Protein AF-A0A7I8DDY7-F1 (afdb_monomer)

Organism: NCBI:txid2743772

Structure (mmCIF, N/CA/C/O backbone):
data_AF-A0A7I8DDY7-F1
#
_entry.id   AF-A0A7I8DDY7-F1
#
loop_
_atom_site.group_PDB
_atom_site.id
_atom_site.type_symbol
_atom_site.label_atom_id
_atom_site.label_alt_id
_atom_site.label_comp_id
_atom_site.label_asym_id
_atom_site.label_entity_id
_atom_site.label_seq_id
_atom_site.pdbx_PDB_ins_code
_atom_site.C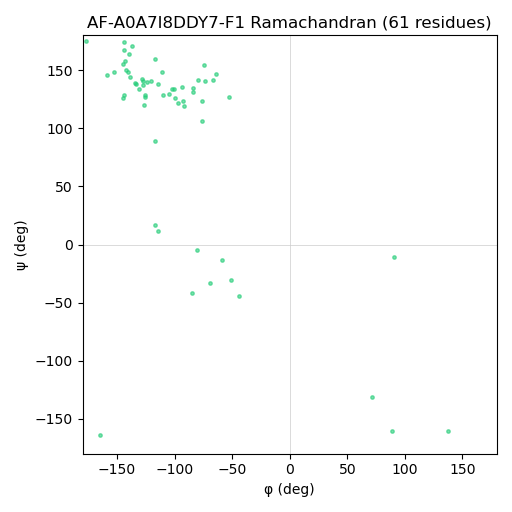artn_x
_atom_site.Cartn_y
_atom_site.Cartn_z
_atom_site.occupancy
_atom_site.B_iso_or_equiv
_atom_site.auth_seq_id
_atom_site.auth_comp_id
_atom_site.auth_asym_id
_atom_site.auth_atom_id
_atom_site.pdbx_PDB_model_num
ATOM 1 N N . MET A 1 1 ? 6.670 3.828 -17.359 1.00 47.16 1 MET A N 1
ATOM 2 C CA . MET A 1 1 ? 5.369 4.553 -17.449 1.00 47.16 1 MET A CA 1
ATOM 3 C C . MET A 1 1 ? 4.963 4.924 -16.035 1.00 47.16 1 MET A C 1
ATOM 5 O O . MET A 1 1 ? 4.966 4.044 -15.186 1.00 47.16 1 MET A O 1
ATOM 9 N N . LYS A 1 2 ? 4.620 6.192 -15.773 1.00 64.44 2 LYS A N 1
ATOM 10 C CA . LYS A 1 2 ? 4.063 6.602 -14.474 1.00 64.44 2 LYS A CA 1
ATOM 11 C C . LYS A 1 2 ? 2.600 6.175 -14.386 1.00 64.44 2 LYS A C 1
ATOM 13 O O . LYS A 1 2 ? 1.814 6.558 -15.249 1.00 64.44 2 LYS A O 1
ATOM 18 N N . GLY A 1 3 ? 2.264 5.402 -13.361 1.00 86.06 3 GLY A N 1
ATOM 19 C CA . GLY A 1 3 ? 0.909 4.948 -13.068 1.00 86.06 3 GLY A CA 1
ATOM 20 C C . GLY A 1 3 ? 0.401 5.484 -11.732 1.00 86.06 3 GLY A C 1
ATOM 21 O O . GLY A 1 3 ? 1.184 5.890 -10.870 1.00 86.06 3 GLY A O 1
ATOM 22 N N . VAL A 1 4 ? -0.920 5.479 -11.587 1.00 91.94 4 VAL A N 1
ATOM 23 C CA . VAL A 1 4 ? -1.637 5.708 -10.331 1.00 91.94 4 VAL A CA 1
ATOM 24 C C . VAL A 1 4 ? -2.567 4.516 -10.143 1.00 91.94 4 VAL A C 1
ATOM 26 O O . VAL A 1 4 ? -3.294 4.167 -11.072 1.00 91.94 4 VAL A O 1
ATOM 29 N N . ALA A 1 5 ? -2.517 3.881 -8.978 1.00 93.19 5 ALA A N 1
ATOM 30 C CA . ALA A 1 5 ? -3.373 2.751 -8.637 1.00 93.19 5 ALA A CA 1
ATOM 31 C C . ALA A 1 5 ? -3.956 2.934 -7.233 1.00 93.19 5 ALA A C 1
ATOM 33 O O . ALA A 1 5 ? -3.251 3.361 -6.319 1.00 93.19 5 ALA A O 1
ATOM 34 N N . GLU A 1 6 ? -5.237 2.616 -7.078 1.00 95.62 6 GLU A N 1
ATOM 35 C CA . GLU A 1 6 ? -5.998 2.777 -5.838 1.00 95.62 6 GLU A CA 1
ATOM 36 C C . GLU A 1 6 ? -6.417 1.414 -5.298 1.00 95.62 6 GLU A C 1
ATOM 38 O O . GLU A 1 6 ? -6.830 0.530 -6.050 1.00 95.62 6 GLU A O 1
ATOM 43 N N . TYR A 1 7 ? -6.297 1.255 -3.985 1.00 94.69 7 TYR A N 1
ATOM 44 C CA . TYR A 1 7 ? -6.516 0.002 -3.278 1.00 94.69 7 TYR A CA 1
ATOM 45 C C . TYR A 1 7 ? -7.165 0.270 -1.918 1.00 94.69 7 TYR A C 1
ATOM 47 O O . TYR A 1 7 ? -7.187 1.399 -1.427 1.00 94.69 7 TYR A O 1
ATOM 55 N N . ALA A 1 8 ? -7.652 -0.787 -1.278 1.00 94.62 8 ALA A N 1
ATOM 56 C CA . ALA A 1 8 ? -8.092 -0.752 0.109 1.00 94.62 8 ALA A CA 1
ATOM 57 C C . ALA A 1 8 ? -7.665 -2.034 0.826 1.00 94.62 8 ALA A C 1
ATOM 59 O O . ALA A 1 8 ? -7.594 -3.099 0.209 1.00 94.62 8 ALA A O 1
ATOM 60 N N . VAL A 1 9 ? -7.387 -1.928 2.124 1.00 94.94 9 VAL A N 1
ATOM 61 C CA . VAL A 1 9 ? -7.169 -3.095 2.989 1.00 94.94 9 VAL A CA 1
ATOM 62 C C . VAL A 1 9 ? -8.529 -3.608 3.471 1.00 94.94 9 VAL A C 1
ATOM 64 O O . VAL A 1 9 ? -9.354 -2.812 3.925 1.00 94.94 9 VAL A O 1
ATOM 67 N N . SER A 1 10 ? -8.783 -4.919 3.370 1.00 94.25 10 SER A N 1
ATOM 68 C CA . SER A 1 10 ? -10.016 -5.501 3.921 1.00 94.25 10 SER A CA 1
ATOM 69 C C . SER A 1 10 ? -10.006 -5.400 5.456 1.00 94.25 10 SER A C 1
ATOM 71 O O . SER A 1 10 ? -8.944 -5.618 6.049 1.00 94.25 10 SER A O 1
ATOM 73 N N . PRO A 1 11 ? -11.147 -5.121 6.121 1.00 93.12 11 PRO A N 1
ATOM 74 C CA . PRO A 1 11 ? -11.215 -4.933 7.578 1.00 93.12 11 PRO A CA 1
ATOM 75 C C . PRO A 1 11 ? -10.752 -6.124 8.434 1.00 93.12 11 PRO A C 1
ATOM 77 O O . PRO A 1 11 ? -10.572 -5.977 9.640 1.00 93.12 11 PRO A O 1
ATOM 80 N N . ASP A 1 12 ? -10.588 -7.296 7.831 1.00 94.62 12 ASP A N 1
ATOM 81 C CA . ASP A 1 12 ? -10.225 -8.567 8.455 1.00 94.62 12 ASP A CA 1
ATOM 82 C C . ASP A 1 12 ? -8.847 -9.098 8.019 1.00 94.62 12 ASP A C 1
ATOM 84 O O . ASP A 1 12 ? -8.513 -10.240 8.324 1.00 94.62 12 ASP A O 1
ATOM 88 N N . SER A 1 13 ? -8.037 -8.282 7.334 1.00 94.50 13 SER A N 1
ATOM 89 C CA . SER A 1 13 ? -6.758 -8.713 6.753 1.00 94.50 13 SER A CA 1
ATOM 90 C C . SER A 1 13 ? -5.641 -7.687 6.913 1.00 94.50 13 SER A C 1
ATOM 92 O O . SER A 1 13 ? -5.881 -6.498 7.137 1.00 94.50 13 SER A O 1
ATOM 94 N N . PHE A 1 14 ? -4.406 -8.141 6.722 1.00 96.88 14 PHE A N 1
ATOM 95 C CA . PHE A 1 14 ? -3.257 -7.264 6.507 1.00 96.88 14 PHE A CA 1
ATOM 96 C C . PHE A 1 14 ? -2.776 -7.400 5.068 1.00 96.88 14 PHE A C 1
ATOM 98 O O . PHE A 1 14 ? -2.832 -8.485 4.498 1.00 96.88 14 PHE A O 1
ATOM 105 N N . LEU A 1 15 ? -2.238 -6.327 4.485 1.00 97.50 15 LEU A N 1
ATOM 106 C CA . LEU A 1 15 ? -1.524 -6.438 3.211 1.00 97.50 15 LEU A CA 1
ATOM 107 C C . LEU A 1 15 ? -0.021 -6.349 3.437 1.00 97.50 15 LEU A C 1
ATOM 109 O O . LEU A 1 15 ? 0.460 -5.401 4.053 1.00 97.50 15 LEU A O 1
ATOM 113 N N . LEU A 1 16 ? 0.727 -7.300 2.885 1.00 97.50 16 LEU A N 1
ATOM 114 C CA . LEU A 1 16 ? 2.168 -7.177 2.704 1.00 97.50 16 LEU A CA 1
ATOM 115 C C . LEU A 1 16 ? 2.441 -6.599 1.316 1.00 97.50 16 LEU A C 1
ATOM 117 O O . LEU A 1 16 ? 2.109 -7.224 0.307 1.00 97.50 16 LEU A O 1
ATOM 121 N N . LEU A 1 17 ? 3.081 -5.433 1.272 1.00 96.62 17 LEU A N 1
ATOM 122 C CA . LEU A 1 17 ? 3.588 -4.827 0.045 1.00 96.62 17 LEU A CA 1
ATOM 123 C C . LEU A 1 17 ? 5.089 -5.080 -0.054 1.00 96.62 17 LEU A C 1
ATOM 125 O O . LEU A 1 17 ? 5.826 -4.869 0.909 1.00 96.62 17 LEU A O 1
ATOM 129 N N . SER A 1 18 ? 5.538 -5.504 -1.233 1.00 97.56 18 SER A N 1
ATOM 130 C CA . SER A 1 18 ? 6.957 -5.687 -1.550 1.00 97.56 18 SER A CA 1
ATOM 131 C C . SER A 1 18 ? 7.322 -4.930 -2.821 1.00 97.56 18 SER A C 1
ATOM 133 O O . SER A 1 18 ? 6.766 -5.203 -3.887 1.00 97.56 18 SER A O 1
ATOM 135 N N . GLY A 1 19 ? 8.259 -3.988 -2.705 1.00 96.62 19 GLY A N 1
ATOM 136 C CA . GLY A 1 19 ? 8.813 -3.228 -3.822 1.00 96.62 19 GLY A CA 1
ATOM 137 C C . GLY A 1 19 ? 9.795 -4.077 -4.614 1.00 96.62 19 GLY A C 1
ATOM 138 O O . GLY A 1 19 ? 10.910 -4.315 -4.162 1.00 96.62 19 GLY A O 1
ATOM 139 N N . VAL A 1 20 ? 9.405 -4.530 -5.803 1.00 97.31 20 VAL A N 1
ATOM 140 C CA . VAL A 1 20 ? 10.250 -5.406 -6.630 1.00 97.31 20 VAL A CA 1
ATOM 141 C C . VAL A 1 20 ? 11.221 -4.596 -7.479 1.00 97.31 20 VAL A C 1
ATOM 143 O O . VAL A 1 20 ? 12.379 -4.979 -7.633 1.00 97.31 20 VAL A O 1
ATOM 146 N N . LYS A 1 21 ? 10.751 -3.484 -8.052 1.00 97.25 21 LYS A N 1
ATOM 147 C CA . LYS A 1 21 ? 11.542 -2.638 -8.946 1.00 97.25 21 LYS A CA 1
ATOM 148 C C . LYS A 1 21 ? 10.960 -1.234 -9.015 1.00 97.25 21 LYS A C 1
ATOM 150 O O . LYS A 1 21 ? 9.747 -1.074 -9.032 1.00 97.25 21 LYS A O 1
ATOM 155 N N . GLY A 1 22 ? 11.826 -0.234 -9.153 1.00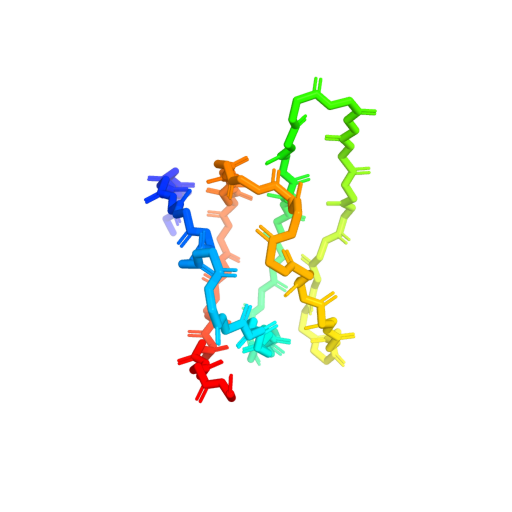 96.25 22 GLY A N 1
ATOM 156 C CA . GLY A 1 22 ? 11.422 1.151 -9.391 1.00 96.25 22 GLY A CA 1
ATOM 157 C C . GLY A 1 22 ? 11.192 1.946 -8.108 1.00 96.25 22 GLY A C 1
ATOM 158 O O . GLY A 1 22 ? 11.731 1.614 -7.049 1.00 96.25 22 GLY A O 1
ATOM 159 N N . SER A 1 23 ? 10.448 3.044 -8.223 1.00 96.81 23 SER A N 1
ATOM 160 C CA . SER A 1 23 ? 10.173 3.952 -7.112 1.00 96.81 23 SER A CA 1
ATOM 161 C C . SER A 1 23 ? 8.852 4.694 -7.279 1.00 96.81 23 SER A C 1
ATOM 163 O O . SER A 1 23 ? 8.394 5.015 -8.382 1.00 96.81 23 SER A O 1
ATOM 165 N N . GLY A 1 24 ? 8.238 4.982 -6.140 1.00 96.06 24 GLY A N 1
ATOM 166 C CA . GLY A 1 24 ? 6.957 5.649 -6.064 1.00 96.06 24 GLY A CA 1
ATOM 167 C C . GLY A 1 24 ? 6.663 6.188 -4.674 1.00 96.06 24 GLY A C 1
ATOM 168 O O . GLY A 1 24 ? 7.545 6.334 -3.822 1.00 96.06 24 GLY A O 1
ATOM 169 N N . LYS A 1 25 ? 5.394 6.510 -4.465 1.00 96.94 25 LYS A N 1
ATOM 170 C CA . LYS A 1 25 ? 4.857 6.980 -3.196 1.00 96.94 25 LYS A CA 1
ATOM 171 C C . LYS A 1 25 ? 3.559 6.253 -2.879 1.00 96.94 25 LYS A C 1
ATOM 173 O O . LYS A 1 25 ? 2.726 6.058 -3.763 1.00 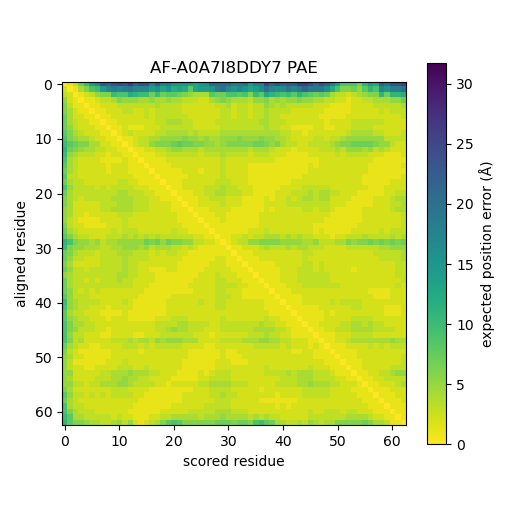96.94 25 LYS A O 1
ATOM 178 N N . LEU A 1 26 ? 3.410 5.894 -1.612 1.00 96.56 26 LEU A N 1
ATOM 179 C CA . LEU A 1 26 ? 2.168 5.452 -0.993 1.00 96.56 26 LEU A CA 1
ATOM 180 C C . LEU A 1 26 ? 1.487 6.661 -0.353 1.00 96.56 26 LEU A C 1
ATOM 182 O O . LEU A 1 26 ? 2.156 7.434 0.332 1.00 96.56 26 LEU A O 1
ATOM 186 N N . PHE A 1 27 ? 0.179 6.801 -0.545 1.00 97.38 27 PHE A N 1
ATOM 187 C CA . PHE A 1 27 ? -0.662 7.828 0.072 1.00 97.38 27 PHE A CA 1
ATOM 188 C C . PHE A 1 27 ? -1.854 7.169 0.759 1.00 97.38 27 PHE A C 1
ATOM 190 O O . PHE A 1 27 ? -2.434 6.235 0.214 1.00 97.38 27 PHE A O 1
ATOM 197 N N . TRP A 1 28 ? -2.237 7.673 1.924 1.00 95.69 28 TRP A N 1
ATOM 198 C CA . TRP A 1 28 ? -3.449 7.299 2.657 1.00 95.69 28 TRP A CA 1
ATOM 199 C C . TRP A 1 28 ? -4.008 8.551 3.341 1.00 95.69 28 TRP A C 1
ATOM 201 O O . TRP A 1 28 ? -3.377 9.607 3.303 1.00 95.69 28 TRP A O 1
ATOM 211 N N . GLU A 1 29 ? -5.181 8.445 3.968 1.00 94.00 29 GLU A N 1
ATOM 212 C CA . GLU A 1 29 ? -5.944 9.589 4.502 1.00 94.00 29 GLU A CA 1
ATOM 213 C C . GLU A 1 29 ? -5.086 10.616 5.263 1.00 94.00 29 GLU A C 1
ATOM 215 O O . GLU A 1 29 ? -5.199 11.818 5.037 1.00 94.00 29 GLU A O 1
ATOM 220 N N . ASN A 1 30 ? -4.183 10.134 6.119 1.00 92.69 30 ASN A N 1
ATOM 221 C CA . ASN A 1 30 ? -3.423 10.967 7.048 1.00 92.69 30 ASN A CA 1
ATOM 222 C C . ASN A 1 30 ? -1.909 10.950 6.793 1.00 92.69 30 ASN A C 1
ATOM 224 O O . ASN A 1 30 ? -1.134 11.317 7.678 1.00 92.69 30 ASN A O 1
ATOM 228 N N . GLY A 1 31 ? -1.450 10.499 5.622 1.00 95.25 31 GLY A N 1
ATOM 229 C CA . GLY A 1 31 ? -0.015 10.416 5.387 1.00 95.25 31 GLY A CA 1
ATOM 230 C C . GLY A 1 31 ? 0.422 9.958 4.007 1.00 95.25 31 GL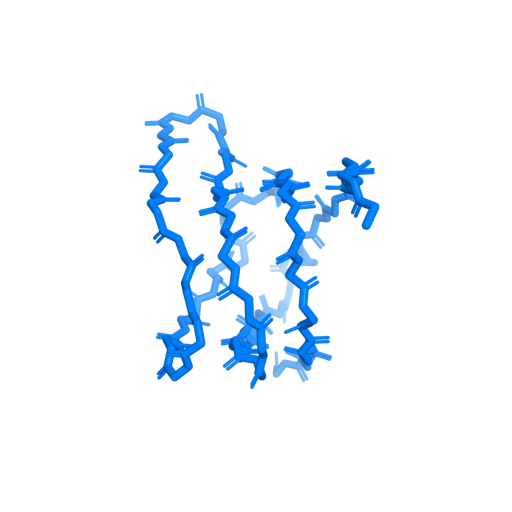Y A C 1
ATOM 231 O O . GLY A 1 31 ? -0.362 9.596 3.133 1.00 95.25 31 GLY A O 1
ATOM 232 N N . GLN A 1 32 ? 1.736 10.002 3.831 1.00 96.88 32 GLN A N 1
ATOM 233 C CA . GLN A 1 32 ? 2.412 9.470 2.662 1.00 96.88 32 GLN A CA 1
ATOM 234 C C . GLN A 1 32 ? 3.761 8.884 3.069 1.00 96.88 32 GLN A C 1
ATOM 236 O O . GLN A 1 32 ? 4.373 9.324 4.044 1.00 96.88 32 GLN A O 1
ATOM 241 N N . SER A 1 33 ? 4.258 7.946 2.273 1.00 96.38 33 SER A N 1
ATOM 242 C CA . SER A 1 33 ? 5.626 7.447 2.371 1.00 96.38 33 SER A CA 1
ATOM 243 C C . SER A 1 33 ? 6.207 7.261 0.980 1.00 96.38 33 SER A C 1
ATOM 245 O O . SER A 1 33 ? 5.507 6.853 0.053 1.00 96.38 33 SER A O 1
ATOM 247 N N . SER A 1 34 ? 7.502 7.527 0.831 1.00 97.19 34 SER A N 1
ATOM 248 C CA . SER A 1 34 ? 8.245 7.003 -0.315 1.00 97.19 34 SER A CA 1
ATOM 249 C C . SER A 1 34 ? 8.275 5.478 -0.230 1.00 97.19 34 SER A C 1
ATOM 251 O O . SER A 1 34 ? 8.297 4.923 0.871 1.00 97.19 34 SER A O 1
ATOM 253 N N . PHE A 1 35 ? 8.256 4.818 -1.384 1.00 97.06 35 PHE A N 1
ATOM 254 C CA . PHE A 1 35 ? 8.365 3.368 -1.473 1.00 97.06 35 PHE A CA 1
ATOM 255 C C . PHE A 1 35 ? 9.170 2.992 -2.715 1.00 97.06 35 PHE A C 1
ATOM 257 O O . PHE A 1 35 ? 8.913 3.492 -3.815 1.00 97.06 35 PHE A O 1
ATOM 264 N N . THR A 1 36 ? 10.185 2.161 -2.537 1.00 97.31 36 THR A N 1
ATOM 265 C CA . THR A 1 36 ? 11.209 1.869 -3.539 1.00 97.31 36 THR A CA 1
ATOM 266 C C . THR A 1 36 ? 11.526 0.378 -3.599 1.00 97.31 36 THR A C 1
ATOM 268 O O . THR A 1 36 ? 11.052 -0.420 -2.793 1.00 97.31 36 THR A O 1
ATOM 271 N N . SER A 1 37 ? 12.300 -0.020 -4.606 1.00 97.75 37 SER A N 1
ATOM 272 C CA . SER A 1 37 ? 12.796 -1.389 -4.743 1.00 97.75 37 SER A CA 1
ATOM 273 C C . SER A 1 37 ? 13.508 -1.864 -3.469 1.00 97.75 37 SER A C 1
ATOM 275 O O . SER A 1 37 ? 14.458 -1.228 -3.022 1.00 97.75 37 SER A O 1
ATOM 277 N N . GLY A 1 38 ? 13.096 -3.015 -2.941 1.00 97.56 38 GLY A N 1
ATOM 278 C CA . GLY A 1 38 ? 13.610 -3.591 -1.697 1.00 97.56 38 GLY A CA 1
ATOM 279 C C . GLY A 1 38 ? 12.849 -3.168 -0.439 1.00 97.56 38 GLY A C 1
ATOM 280 O O . GLY A 1 38 ? 13.054 -3.780 0.608 1.00 97.56 38 GLY A O 1
ATOM 281 N N . ASP A 1 39 ? 11.953 -2.179 -0.523 1.00 97.69 39 ASP A N 1
ATOM 282 C CA . ASP A 1 39 ? 11.099 -1.827 0.608 1.00 97.69 39 ASP A CA 1
ATOM 283 C C . ASP A 1 39 ? 10.008 -2.883 0.810 1.00 97.69 39 ASP A C 1
ATOM 285 O O . ASP A 1 39 ? 9.395 -3.390 -0.138 1.00 97.69 39 ASP A O 1
ATOM 289 N N . HIS A 1 40 ? 9.734 -3.171 2.080 1.00 97.50 40 HIS A N 1
ATOM 290 C CA . HIS A 1 40 ? 8.643 -4.033 2.508 1.00 97.50 40 HIS A CA 1
ATOM 291 C C . HIS A 1 40 ? 7.858 -3.335 3.614 1.00 97.50 40 HIS A C 1
ATOM 293 O O . HIS A 1 40 ? 8.447 -2.811 4.562 1.00 97.50 40 HIS A O 1
ATOM 299 N N . CYS A 1 41 ? 6.530 -3.340 3.521 1.00 96.06 41 CYS A N 1
ATOM 300 C CA . CYS A 1 41 ? 5.681 -2.824 4.589 1.00 96.06 41 CYS A CA 1
ATOM 301 C C . CYS A 1 41 ? 4.412 -3.655 4.767 1.00 96.06 41 CYS A C 1
ATOM 303 O O . CYS A 1 41 ? 3.895 -4.256 3.824 1.00 96.06 41 CYS A O 1
ATOM 305 N N . LEU A 1 42 ? 3.922 -3.672 6.005 1.00 96.94 42 LEU A N 1
ATOM 306 C CA . LEU A 1 42 ? 2.620 -4.220 6.357 1.00 96.94 42 LEU A CA 1
ATOM 307 C C . LEU A 1 42 ? 1.623 -3.074 6.486 1.00 96.94 42 LEU A C 1
ATOM 309 O O . LEU A 1 42 ? 1.848 -2.133 7.249 1.00 96.94 42 LEU A O 1
ATOM 313 N N .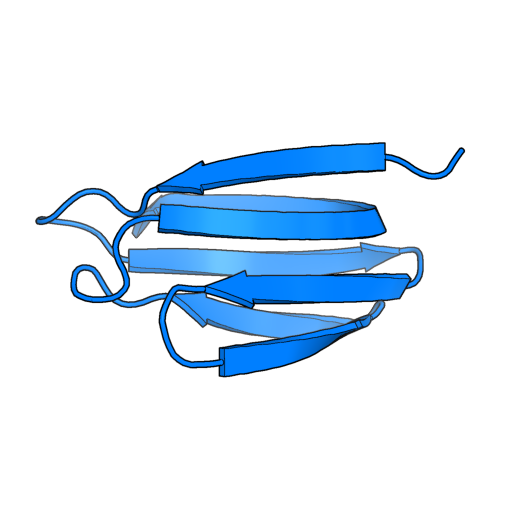 LEU A 1 43 ? 0.519 -3.174 5.755 1.00 96.50 43 LEU A N 1
ATOM 314 C CA . LEU A 1 43 ? -0.611 -2.267 5.868 1.00 96.50 43 LEU A CA 1
ATOM 315 C C . LEU A 1 43 ? -1.661 -2.901 6.789 1.00 96.50 43 LEU A C 1
ATOM 317 O O . LEU A 1 43 ? -2.116 -4.014 6.505 1.00 96.50 43 LEU A O 1
ATOM 321 N N . PRO A 1 44 ? -2.034 -2.234 7.895 1.00 95.81 44 PRO A N 1
ATOM 322 C CA . PRO A 1 44 ? -3.021 -2.762 8.825 1.00 95.81 44 PRO A CA 1
ATOM 323 C C . PRO A 1 44 ? -4.444 -2.669 8.270 1.00 95.81 44 PRO A C 1
ATOM 325 O O . PRO A 1 44 ? -4.754 -1.758 7.503 1.00 95.81 44 PRO A O 1
ATOM 328 N N . ALA A 1 45 ? -5.331 -3.546 8.750 1.00 95.81 45 ALA A N 1
ATOM 329 C CA . ALA A 1 45 ? -6.768 -3.529 8.451 1.00 95.81 45 ALA A CA 1
ATOM 330 C C . ALA A 1 45 ? -7.430 -2.157 8.676 1.00 95.81 45 ALA A C 1
ATOM 332 O O . ALA A 1 45 ? -8.380 -1.781 7.995 1.00 95.81 45 ALA A O 1
ATOM 333 N N . THR A 1 46 ? -6.907 -1.386 9.631 1.00 95.06 46 THR A N 1
ATOM 334 C CA . THR A 1 46 ? -7.415 -0.061 10.000 1.00 95.06 46 THR A CA 1
ATOM 335 C C . THR A 1 46 ? -6.960 1.064 9.071 1.00 95.06 46 THR A C 1
ATOM 337 O O . THR A 1 46 ? -7.402 2.194 9.257 1.00 95.06 46 THR A O 1
ATOM 340 N N . LEU A 1 47 ? -6.088 0.798 8.090 1.00 95.06 47 LEU A N 1
ATOM 341 C CA . LEU A 1 47 ? -5.586 1.828 7.174 1.00 95.06 47 LEU A CA 1
ATOM 342 C C . LEU A 1 47 ? -6.672 2.329 6.211 1.00 95.06 47 LEU A C 1
ATOM 344 O O . LEU A 1 47 ? -6.663 3.496 5.829 1.00 95.06 47 LEU A O 1
ATOM 348 N N . GLY A 1 48 ? -7.592 1.447 5.809 1.00 92.38 48 GLY A N 1
ATOM 349 C CA . GLY A 1 48 ? -8.611 1.753 4.811 1.00 92.38 48 GLY A CA 1
ATOM 350 C C . GLY A 1 48 ? -8.032 1.877 3.399 1.00 92.38 48 GLY A C 1
ATOM 351 O O . GLY A 1 48 ? -7.313 0.990 2.931 1.00 92.38 48 GLY A O 1
ATOM 352 N N . GLY A 1 49 ? -8.400 2.954 2.699 1.00 95.75 49 GLY A N 1
ATOM 353 C CA . GLY A 1 49 ? -7.999 3.214 1.316 1.00 95.75 49 GLY A CA 1
ATOM 354 C C . GLY A 1 49 ? -6.588 3.791 1.197 1.00 95.75 49 GLY A C 1
ATOM 355 O O . GLY A 1 49 ? -6.185 4.649 1.985 1.00 95.75 49 GLY A O 1
ATOM 356 N N . PHE A 1 50 ? -5.849 3.356 0.179 1.00 96.56 50 PHE A N 1
ATOM 357 C CA . PHE A 1 50 ? -4.529 3.890 -0.143 1.00 96.56 50 PHE A CA 1
ATOM 358 C C . PHE A 1 50 ? -4.293 3.971 -1.654 1.00 96.56 50 PHE A C 1
ATOM 360 O O . PHE A 1 50 ? -4.915 3.268 -2.451 1.00 96.56 50 PHE A O 1
ATOM 367 N N . GLN A 1 51 ? -3.361 4.833 -2.049 1.00 96.88 51 GLN A N 1
ATOM 368 C CA . GLN A 1 51 ? -2.968 5.051 -3.436 1.00 96.88 51 GLN A CA 1
ATOM 369 C C . GLN A 1 51 ? -1.464 4.836 -3.604 1.00 96.88 51 GLN A C 1
ATOM 371 O O . GLN A 1 51 ? -0.663 5.260 -2.771 1.00 96.88 51 GLN A O 1
ATOM 376 N N . VAL A 1 52 ? -1.078 4.209 -4.711 1.00 96.06 52 VAL A N 1
ATOM 377 C CA . VAL A 1 52 ? 0.308 4.082 -5.165 1.00 96.06 52 VAL A CA 1
ATOM 378 C C . VAL A 1 52 ? 0.485 4.945 -6.404 1.00 96.06 52 VAL A C 1
ATOM 380 O O . VAL A 1 52 ? -0.272 4.807 -7.365 1.00 96.06 52 VAL A O 1
ATOM 383 N N . THR A 1 53 ? 1.503 5.804 -6.418 1.00 96.12 53 THR A N 1
ATOM 384 C CA . THR A 1 53 ? 1.881 6.568 -7.617 1.00 96.12 53 THR A CA 1
ATOM 385 C C . THR A 1 53 ? 3.362 6.410 -7.930 1.00 96.12 53 THR A C 1
ATOM 387 O O . THR A 1 53 ? 4.191 6.359 -7.022 1.00 96.12 53 THR A O 1
ATOM 390 N N . GLY A 1 54 ? 3.718 6.340 -9.214 1.00 95.19 54 GLY A N 1
ATOM 391 C CA . GLY A 1 54 ? 5.115 6.248 -9.647 1.00 95.19 54 GLY A CA 1
ATOM 392 C C . GLY A 1 54 ? 5.342 5.241 -10.766 1.00 95.19 54 GLY A C 1
ATOM 393 O O . GLY A 1 54 ? 4.420 4.882 -11.495 1.00 95.19 54 GLY A O 1
ATOM 394 N N . GLU A 1 55 ? 6.595 4.824 -10.918 1.00 96.56 55 GLU A N 1
ATOM 395 C CA . GLU A 1 55 ? 7.000 3.738 -11.812 1.00 96.56 55 GLU A CA 1
ATOM 396 C C . GLU A 1 55 ? 7.581 2.633 -10.932 1.00 96.56 55 GLU A C 1
ATOM 398 O O . GLU A 1 55 ? 8.759 2.665 -10.576 1.00 96.56 55 GLU 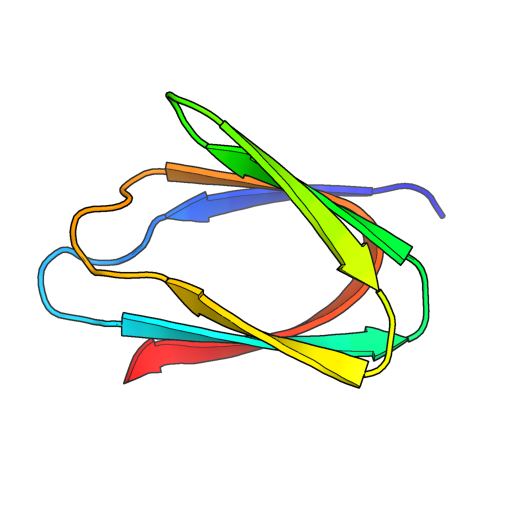A O 1
ATOM 403 N N . LEU A 1 56 ? 6.702 1.734 -10.490 1.00 93.38 56 LEU A N 1
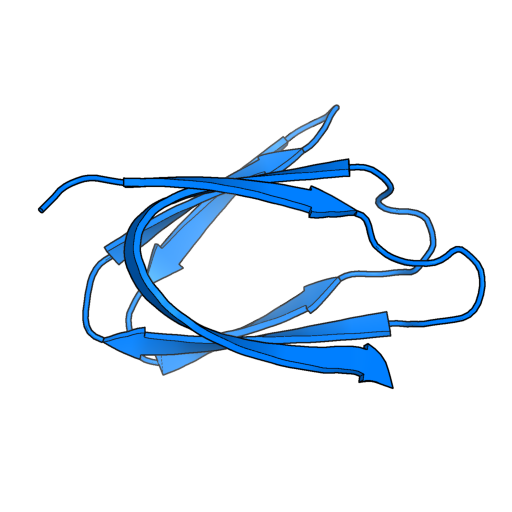ATOM 404 C CA . LEU A 1 56 ? 6.963 0.790 -9.412 1.00 93.38 56 LEU A CA 1
ATOM 405 C C . LEU A 1 56 ? 6.252 -0.539 -9.692 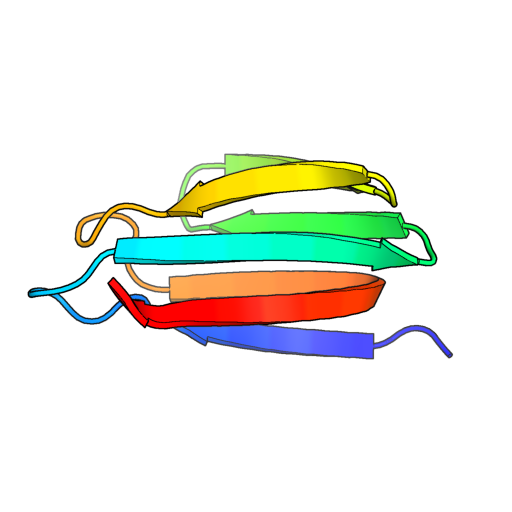1.00 93.38 56 LEU A C 1
ATOM 407 O O . LEU A 1 56 ? 5.036 -0.561 -9.876 1.00 93.38 56 LEU A O 1
ATOM 411 N N . ASP A 1 57 ? 7.014 -1.629 -9.662 1.00 95.19 57 ASP A N 1
ATOM 412 C CA . ASP A 1 57 ? 6.490 -2.991 -9.673 1.00 95.19 57 ASP A CA 1
ATOM 413 C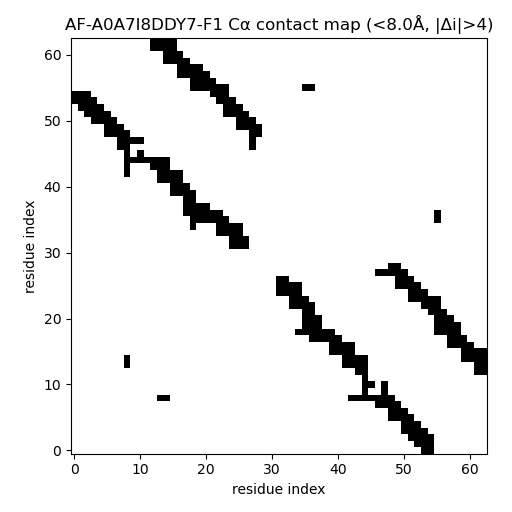 C . ASP A 1 57 ? 6.329 -3.464 -8.222 1.00 95.19 57 ASP A C 1
ATOM 415 O O . ASP A 1 57 ? 7.289 -3.462 -7.442 1.00 95.19 57 ASP A O 1
ATOM 419 N N . LEU A 1 58 ? 5.110 -3.866 -7.860 1.00 94.12 58 LEU A N 1
ATOM 420 C CA . LEU A 1 58 ? 4.738 -4.299 -6.515 1.00 94.12 58 LEU A CA 1
ATOM 421 C C . LEU A 1 58 ? 4.213 -5.732 -6.528 1.00 94.12 58 LEU A C 1
ATOM 423 O O . LEU A 1 58 ? 3.425 -6.103 -7.396 1.00 94.12 58 LEU A O 1
ATOM 427 N N . ILE A 1 59 ? 4.579 -6.498 -5.504 1.00 96.12 59 ILE A N 1
ATOM 428 C CA . ILE A 1 59 ? 3.841 -7.702 -5.111 1.00 96.12 59 ILE A CA 1
ATOM 429 C C . ILE A 1 59 ? 3.008 -7.353 -3.884 1.00 96.12 59 ILE A C 1
ATOM 431 O O . ILE A 1 59 ? 3.511 -6.739 -2.940 1.00 96.12 59 ILE A O 1
ATOM 435 N N . VAL A 1 60 ? 1.741 -7.758 -3.915 1.00 95.38 60 VAL A N 1
ATOM 436 C CA . VAL A 1 60 ? 0.779 -7.548 -2.834 1.00 95.38 60 VAL A CA 1
ATOM 437 C C . VAL A 1 60 ? 0.191 -8.896 -2.446 1.00 95.38 60 VAL A C 1
ATOM 439 O O . VAL A 1 60 ? -0.321 -9.615 -3.302 1.00 95.38 60 VAL A O 1
ATOM 442 N N . THR A 1 61 ? 0.251 -9.219 -1.157 1.00 96.38 61 THR A N 1
ATOM 443 C CA . THR A 1 61 ? -0.370 -10.417 -0.580 1.00 96.38 61 THR A CA 1
ATOM 444 C C . THR A 1 61 ? -1.242 -10.019 0.596 1.00 96.38 61 THR A C 1
ATOM 446 O O . THR A 1 61 ? -0.822 -9.215 1.425 1.00 96.38 61 THR A O 1
ATOM 449 N N . SER A 1 62 ? -2.429 -10.618 0.676 1.00 95.19 62 SER A N 1
ATOM 450 C CA . SER A 1 62 ? -3.276 -10.569 1.866 1.00 95.19 62 SER A CA 1
ATOM 451 C C . SER A 1 62 ? -2.844 -11.648 2.856 1.00 95.19 62 SER A C 1
ATOM 453 O O . SER A 1 62 ? -2.623 -12.792 2.452 1.00 95.19 62 SER A O 1
ATOM 455 N N . LEU A 1 63 ? -2.739 -11.275 4.127 1.00 89.12 63 LEU A N 1
ATOM 456 C CA . LEU A 1 63 ? -2.460 -12.143 5.272 1.00 89.12 63 LEU A CA 1
ATOM 457 C C . LEU A 1 63 ? -3.673 -12.206 6.198 1.00 89.12 63 LEU A C 1
ATOM 459 O O . LEU A 1 63 ? -4.337 -11.150 6.349 1.00 89.12 63 LEU A O 1
#

Foldseek 3Di:
DKDKDKDFAALPWKKKKAWQAFWWKKDADPDIDIDHHGDIDIHHSVRTMMMIIGDTDMDIDID

InterPro domains:
  IPR014710 RmlC-like jelly roll fold [G3DSA:2.60.120.10] (1-63)
  IPR049071 Mannose-6-phosphate isomerase, cupin domain [PF21621] (11-61)

Radius of gyration: 10.91 Å; Cα contacts (8 Å, |Δi|>4): 156; chains: 1; bounding box: 25×23×27 Å

Solvent-accessible surface area (backbone atoms only — not comparable to full-atom values): 3444 Å² total; per-residue (Å²): 118,79,46,76,48,78,51,66,42,53,81,88,29,33,36,43,42,37,28,73,37,53,40,33,35,40,37,40,93,90,50,72,43,81,44,35,49,75,42,72,49,77,44,53,28,86,62,40,53,36,35,43,38,34,41,60,46,72,48,76,45,83,88

Mean predicted aligned error: 2.93 Å

pLDDT: mean 94.3, std 7.42, range [47.16, 97.75]

Nearest PDB structures (foldseek):
  9bwf-assembly1_A  TM=7.245E-01  e=6.503E-03  metagenome
  3d82-assembly1_E  TM=7.250E-01  e=6.862E-03  Shewanella frigidimarina NCIMB 400
  5njn-assembly1_A  TM=7.864E-01  e=3.832E-02  Streptomyces coeruleorubidus
  5fq0-assembly1_A  TM=7.171E-01  e=2.776E-02  Halomonas sp.
  2pfw-assembly1_B  TM=7.080E-01  e=4.751E-02  Shewanella frigidimarina NCIMB 400

Secondary structure (DSSP, 8-state):
--EEEEEE--TT--EEEEEEEEEEEEEETTEEEEEETT-EEEEPGGG-EEEEEEEEEEEEEE-

Sequence (63 aa):
MKGVAEYAVSPDSFLLLSGVKGSGKLFWENGQSSFTSGDHCLLPATLGGFQVTGELDLIVTSL